Protein AF-A0A1Q6DKT6-F1 (afdb_monomer_lite)

Secondary structure (DSSP, 8-state):
-GGGGGGGGHHHHHHHHHHHHTT-TTHHHHHHHHHHHHHHHHHHHHHGGGGSTTHHHHHHHHHHHHHHHHTHHHHHHHHHTTSS---SS--HHHHHHHHHHHHHHHHHHHHHHHHHHHHHHHHHHHHHHHHHHH-

Foldseek 3Di:
DLLCLLVLVVQLVVLLVVCVVVVPLLSQLSSQLSCQLRQQSSLVNLLVLCPPPDVSVVSNVSSVVSNVPLQVPLVCVCCVVVVDPPDPDQDPVNSVSSSRSSSVVRSVVRSVVSNVVSVVVVVVVVVVVVVVVVD

Sequence (135 aa):
MSQYLILLAIIPLACFQLTKIYRMRNRWLINGIATGLVIAPVSFGLLQFTYIPVIGKVLGFIGLIANLTHGSIGYFCLVGSGIIAPTALITATELVMINLVNAVLFSYCYGMIGYAIDRKLEEESTETEHVRVIL

Radius of gyration: 18.83 Å; chains: 1; bounding box: 46×33×58 Å

pLDDT: mean 88.76, std 9.94, range [57.25, 98.31]

Structure (mmCIF, N/CA/C/O backbone):
data_AF-A0A1Q6DKT6-F1
#
_entry.id   AF-A0A1Q6DKT6-F1
#
loop_
_atom_site.group_PDB
_atom_site.id
_atom_site.type_symbol
_atom_site.label_atom_id
_atom_site.label_alt_id
_atom_site.label_comp_id
_atom_site.label_asym_id
_atom_site.label_entity_id
_atom_site.label_seq_id
_atom_site.pdbx_PDB_ins_code
_atom_site.Cartn_x
_atom_site.Cartn_y
_atom_site.Cartn_z
_atom_site.occupancy
_atom_site.B_iso_or_equiv
_atom_site.auth_seq_id
_atom_site.auth_comp_id
_atom_site.auth_asym_id
_atom_site.auth_atom_id
_atom_site.pdbx_PDB_model_num
ATOM 1 N N . MET A 1 1 ? 9.130 11.829 -13.830 1.00 59.72 1 MET A N 1
ATOM 2 C CA . MET A 1 1 ? 7.645 11.796 -13.825 1.00 59.72 1 MET A CA 1
ATOM 3 C C . MET A 1 1 ? 7.057 10.922 -12.712 1.00 59.72 1 MET A C 1
ATOM 5 O O . MET A 1 1 ? 5.993 11.256 -12.219 1.00 59.72 1 MET A O 1
ATOM 9 N N . SER A 1 2 ? 7.726 9.859 -12.249 1.00 66.94 2 SER A N 1
ATOM 10 C CA . SER A 1 2 ? 7.237 8.975 -11.168 1.00 66.94 2 SER A CA 1
ATOM 11 C C . SER A 1 2 ? 7.177 9.610 -9.769 1.00 66.94 2 SER A C 1
ATOM 13 O O . SER A 1 2 ? 6.467 9.102 -8.908 1.00 66.94 2 SER A O 1
ATOM 15 N N . GLN A 1 3 ? 7.857 10.740 -9.540 1.00 70.00 3 GLN A N 1
ATOM 16 C CA . GLN A 1 3 ? 7.834 11.469 -8.260 1.00 70.00 3 GLN A CA 1
ATOM 17 C C . GLN A 1 3 ? 6.419 11.869 -7.818 1.00 70.00 3 GLN A C 1
ATOM 19 O O . GLN A 1 3 ? 6.141 11.883 -6.625 1.00 70.00 3 GLN A O 1
ATOM 24 N N . TYR A 1 4 ? 5.505 12.138 -8.758 1.00 82.00 4 TYR A N 1
ATOM 25 C CA . TYR A 1 4 ? 4.128 12.525 -8.440 1.00 82.00 4 TYR A CA 1
ATOM 26 C C . TYR A 1 4 ? 3.288 11.387 -7.853 1.00 82.00 4 TYR A C 1
ATOM 28 O O . TYR A 1 4 ? 2.245 11.653 -7.265 1.00 82.00 4 TYR A O 1
ATOM 36 N N . LEU A 1 5 ? 3.734 10.131 -7.949 1.00 85.50 5 LEU A N 1
ATOM 37 C CA . LEU A 1 5 ? 3.001 8.996 -7.382 1.00 85.50 5 LEU A CA 1
ATOM 38 C C . LEU A 1 5 ? 2.933 9.048 -5.852 1.00 85.50 5 LEU A C 1
ATOM 40 O O . LEU A 1 5 ? 1.992 8.515 -5.273 1.00 85.50 5 LEU A O 1
ATOM 44 N N . ILE A 1 6 ? 3.858 9.761 -5.195 1.00 85.62 6 ILE A N 1
ATOM 45 C CA . ILE A 1 6 ? 3.770 10.031 -3.753 1.00 85.62 6 ILE A CA 1
ATOM 46 C C . ILE A 1 6 ? 2.484 10.783 -3.389 1.00 85.62 6 ILE A C 1
ATOM 48 O O . ILE A 1 6 ? 1.950 10.595 -2.300 1.00 85.62 6 ILE A O 1
ATOM 52 N N . LEU A 1 7 ? 1.945 11.595 -4.306 1.00 90.75 7 LEU A N 1
ATOM 53 C CA . LEU A 1 7 ? 0.729 12.370 -4.070 1.00 90.75 7 LEU A CA 1
ATOM 54 C C . LEU A 1 7 ? -0.495 11.472 -3.899 1.00 90.75 7 LEU A C 1
ATOM 56 O O . LEU A 1 7 ? -1.456 11.894 -3.266 1.00 90.75 7 LEU A O 1
ATOM 60 N N . LEU A 1 8 ? -0.452 10.218 -4.366 1.00 93.56 8 LEU A N 1
ATOM 61 C CA . LEU A 1 8 ? -1.512 9.242 -4.107 1.00 93.56 8 LEU A CA 1
ATOM 62 C C . LEU A 1 8 ? -1.662 8.925 -2.611 1.00 93.56 8 LEU A C 1
ATOM 64 O O . LEU A 1 8 ? -2.731 8.483 -2.199 1.00 93.56 8 LEU A O 1
ATOM 68 N N . ALA A 1 9 ? -0.661 9.231 -1.775 1.00 92.50 9 ALA A N 1
ATOM 69 C CA . ALA A 1 9 ? -0.776 9.145 -0.319 1.00 92.50 9 ALA A CA 1
ATOM 70 C C . ALA A 1 9 ? -1.863 10.076 0.255 1.00 92.50 9 ALA A C 1
ATOM 72 O O . ALA A 1 9 ? -2.325 9.859 1.374 1.00 92.50 9 ALA A O 1
ATOM 73 N N . ILE A 1 10 ? -2.325 11.079 -0.507 1.00 95.94 10 ILE A N 1
ATOM 74 C CA . ILE A 1 10 ? -3.464 11.912 -0.107 1.00 95.94 10 ILE A CA 1
ATOM 75 C C . ILE A 1 10 ? -4.766 11.110 -0.005 1.00 95.94 10 ILE A C 1
ATOM 77 O O . ILE A 1 10 ? -5.628 11.467 0.789 1.00 95.94 10 ILE A O 1
ATOM 81 N N . ILE A 1 11 ? -4.910 10.020 -0.769 1.00 96.50 11 ILE A N 1
ATOM 82 C CA . ILE A 1 11 ? -6.133 9.211 -0.827 1.00 96.50 11 ILE A CA 1
ATOM 83 C C . ILE A 1 11 ? -6.455 8.583 0.538 1.00 96.50 11 ILE A C 1
ATOM 85 O O . ILE A 1 11 ? -7.521 8.893 1.074 1.00 96.50 11 ILE A O 1
ATOM 89 N N . PRO A 1 12 ? -5.576 7.772 1.164 1.00 96.69 12 PRO A N 1
ATOM 90 C CA . PRO A 1 12 ? -5.864 7.215 2.486 1.00 96.69 12 PRO A CA 1
ATOM 91 C C . PRO A 1 12 ? -6.040 8.305 3.551 1.00 96.69 12 PRO A C 1
ATOM 93 O O . PRO A 1 12 ? -6.954 8.219 4.368 1.00 96.69 12 PRO A O 1
ATOM 96 N N . LEU A 1 13 ? -5.256 9.390 3.501 1.00 95.62 13 LEU A N 1
ATOM 97 C CA . LEU A 1 13 ? -5.425 10.519 4.424 1.00 95.62 13 LEU A CA 1
ATOM 98 C C . LEU A 1 13 ? -6.817 11.158 4.299 1.00 95.62 13 LEU A C 1
ATOM 100 O O . LEU A 1 13 ? -7.480 11.393 5.310 1.00 95.62 13 LEU A O 1
ATOM 104 N N . ALA A 1 14 ? -7.288 11.395 3.074 1.00 96.88 14 ALA A N 1
ATOM 105 C CA . ALA A 1 14 ? -8.617 11.932 2.810 1.00 96.88 14 ALA A CA 1
ATOM 106 C C . ALA A 1 14 ? -9.713 10.958 3.262 1.00 96.88 14 ALA A C 1
ATOM 108 O O . ALA A 1 14 ? -10.643 11.371 3.954 1.00 96.88 14 ALA A O 1
ATOM 109 N N . CYS A 1 15 ? -9.585 9.664 2.955 1.00 96.94 15 CYS A N 1
ATOM 110 C CA . CYS A 1 15 ? -10.515 8.634 3.420 1.00 96.94 15 CYS A CA 1
ATOM 111 C C . CYS A 1 15 ? -10.603 8.600 4.951 1.00 96.94 15 CYS A C 1
ATOM 113 O O . CYS A 1 15 ? -11.704 8.553 5.502 1.00 96.94 15 CYS A O 1
ATOM 115 N N . PHE A 1 16 ? -9.475 8.688 5.655 1.00 96.00 16 PHE A N 1
ATOM 116 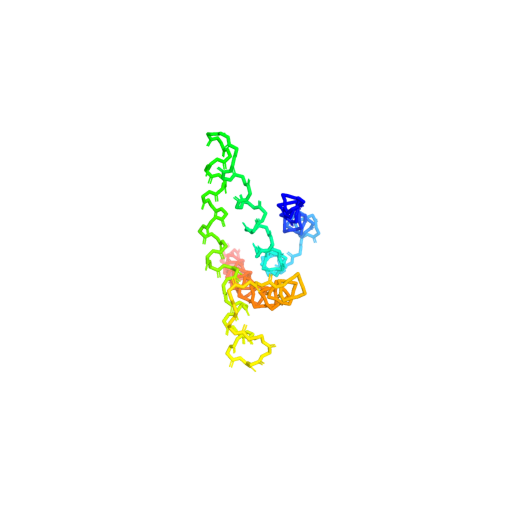C CA . PHE A 1 16 ? -9.456 8.725 7.115 1.00 96.00 16 PHE A CA 1
ATOM 117 C C . PHE A 1 16 ? -10.154 9.972 7.679 1.00 96.00 16 PHE A C 1
ATOM 119 O O . PHE A 1 16 ? -10.942 9.874 8.622 1.00 96.00 16 PHE A O 1
ATOM 126 N N . GLN A 1 17 ? -9.921 11.148 7.089 1.00 96.81 17 GLN A N 1
ATOM 127 C CA . GLN A 1 17 ? -10.588 12.378 7.529 1.00 96.81 17 GLN A CA 1
ATOM 128 C C . GLN A 1 17 ? -12.094 12.347 7.252 1.00 96.81 17 GLN A C 1
ATOM 130 O O . GLN A 1 17 ? -12.888 12.663 8.137 1.00 96.81 17 GLN A O 1
ATOM 135 N N . LEU A 1 18 ? -12.509 11.911 6.061 1.00 96.88 18 LEU A N 1
ATOM 136 C CA . LEU A 1 18 ? -13.922 11.830 5.690 1.00 96.88 18 LEU A CA 1
ATOM 137 C C . LEU A 1 18 ? -14.669 10.821 6.567 1.00 96.88 18 LEU A C 1
ATOM 139 O O . LEU A 1 18 ? -15.705 11.153 7.137 1.00 96.88 18 LEU A O 1
ATOM 143 N N . THR A 1 19 ? -14.123 9.620 6.760 1.00 96.75 19 THR A N 1
ATOM 144 C CA . THR A 1 19 ? -14.737 8.599 7.631 1.00 96.75 19 THR A CA 1
ATOM 145 C C . THR A 1 19 ? -14.879 9.074 9.079 1.00 96.7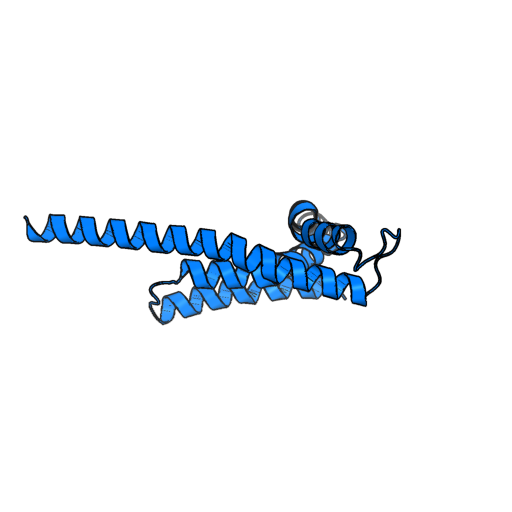5 19 THR A C 1
ATOM 147 O O . THR A 1 19 ? -15.854 8.716 9.743 1.00 96.75 19 THR A O 1
ATOM 150 N N . LYS A 1 20 ? -13.960 9.919 9.571 1.00 93.69 20 LYS A N 1
ATOM 151 C CA . LYS A 1 20 ? -14.074 10.578 10.880 1.00 93.69 20 LYS A CA 1
ATOM 152 C C . LYS A 1 20 ? -15.199 11.617 10.907 1.00 93.69 20 LYS A C 1
ATOM 154 O O . LYS A 1 20 ? -15.999 11.596 11.840 1.00 93.69 20 LYS A O 1
ATOM 159 N N . ILE A 1 21 ? -15.274 12.498 9.905 1.00 96.69 21 ILE A N 1
ATOM 160 C CA . ILE A 1 21 ? -16.312 13.542 9.799 1.00 96.69 21 ILE A CA 1
ATOM 161 C C . ILE A 1 21 ? -17.708 12.912 9.757 1.00 96.69 21 ILE A C 1
ATOM 163 O O . ILE A 1 21 ? -18.592 13.321 10.505 1.00 96.69 21 ILE A O 1
ATOM 167 N N . TYR A 1 22 ? -17.882 11.864 8.952 1.00 96.69 22 TYR A N 1
ATOM 168 C CA . TYR A 1 22 ? -19.155 11.156 8.805 1.00 96.69 22 TYR A CA 1
ATOM 169 C C . TYR A 1 22 ? -19.418 10.109 9.894 1.00 96.69 22 TYR A C 1
ATOM 171 O O . TYR A 1 22 ? -20.422 9.406 9.824 1.00 96.69 22 TYR A O 1
ATOM 179 N N . ARG A 1 23 ? -18.535 9.987 10.898 1.00 91.88 23 ARG A N 1
ATOM 180 C CA . ARG A 1 23 ? -18.647 9.019 12.007 1.00 91.88 23 ARG A CA 1
ATOM 181 C C . ARG A 1 23 ? -18.929 7.588 11.530 1.00 91.88 23 ARG A C 1
ATOM 183 O O . ARG A 1 23 ? -19.719 6.866 12.130 1.00 91.88 23 ARG A O 1
ATOM 190 N N . MET A 1 24 ? -18.281 7.172 10.445 1.00 93.62 24 MET A N 1
ATOM 191 C CA . MET A 1 24 ? -18.489 5.839 9.884 1.00 93.62 24 MET A CA 1
ATOM 192 C C . MET A 1 24 ? -17.982 4.765 10.851 1.00 93.62 24 MET A C 1
ATOM 194 O O . MET A 1 24 ? -16.890 4.907 11.412 1.00 93.62 24 MET A O 1
ATOM 198 N N . ARG A 1 25 ? -18.760 3.683 11.000 1.00 91.25 25 ARG A N 1
ATOM 199 C CA . ARG A 1 25 ? -18.394 2.526 11.830 1.00 91.25 25 ARG A CA 1
ATOM 200 C C . ARG A 1 25 ? -17.159 1.805 11.289 1.00 91.25 25 ARG A C 1
ATOM 202 O O . ARG A 1 25 ? -16.216 1.583 12.029 1.00 91.25 25 ARG A O 1
ATOM 209 N N . ASN A 1 26 ? -17.132 1.531 9.985 1.00 94.88 26 ASN A N 1
ATOM 210 C CA . ASN A 1 26 ? -16.084 0.731 9.333 1.00 94.88 26 ASN A CA 1
ATOM 211 C C . ASN A 1 26 ? -14.894 1.596 8.870 1.00 94.88 26 ASN A C 1
ATOM 213 O O . ASN A 1 26 ? -14.456 1.533 7.715 1.00 94.88 26 ASN A O 1
ATOM 217 N N . ARG A 1 27 ? -14.455 2.522 9.722 1.00 95.75 27 ARG A N 1
ATOM 218 C CA . ARG A 1 27 ? -13.475 3.552 9.357 1.00 95.75 27 ARG A CA 1
ATOM 219 C C . ARG A 1 27 ? -12.113 2.946 9.048 1.00 95.75 27 ARG A C 1
ATOM 221 O O . ARG A 1 27 ? -11.478 3.366 8.077 1.00 95.75 27 ARG A O 1
ATOM 228 N N . TRP A 1 28 ? -11.664 1.985 9.847 1.00 96.94 28 TRP A N 1
ATOM 229 C CA . TRP A 1 28 ? -10.353 1.377 9.665 1.00 96.94 28 TRP A CA 1
ATOM 230 C C . TRP A 1 28 ? -10.327 0.455 8.450 1.00 96.94 28 TRP A C 1
ATOM 232 O O . TRP A 1 28 ? -9.342 0.484 7.716 1.00 96.94 28 TRP A O 1
ATOM 242 N N . LEU A 1 29 ? -11.412 -0.269 8.158 1.00 97.94 29 LEU A N 1
ATOM 243 C CA . LEU A 1 29 ? -11.579 -1.036 6.920 1.00 97.94 29 LEU A CA 1
ATOM 244 C C . LEU A 1 29 ? -11.430 -0.145 5.682 1.00 97.94 29 LEU A C 1
ATOM 246 O O . LEU A 1 29 ? -10.617 -0.440 4.806 1.00 97.94 29 LEU A O 1
ATOM 250 N N . ILE A 1 30 ? -12.182 0.960 5.613 1.00 97.62 30 ILE A N 1
ATOM 251 C CA . ILE A 1 30 ? -12.144 1.875 4.459 1.00 97.62 30 ILE A CA 1
ATOM 252 C C . ILE A 1 30 ? -10.743 2.466 4.292 1.00 97.62 30 ILE A C 1
ATOM 254 O O . ILE A 1 30 ? -10.215 2.506 3.181 1.00 97.62 30 ILE A O 1
ATOM 258 N N . ASN A 1 31 ? -10.114 2.885 5.392 1.00 97.44 31 ASN A N 1
ATOM 259 C CA . ASN A 1 31 ? -8.758 3.419 5.349 1.00 97.44 31 ASN A CA 1
ATOM 260 C C . ASN A 1 31 ? -7.721 2.356 4.939 1.00 97.44 31 ASN A C 1
ATOM 262 O O . ASN A 1 31 ? -6.787 2.654 4.195 1.00 97.44 31 ASN A O 1
ATOM 266 N N . GLY A 1 32 ? -7.895 1.110 5.383 1.00 97.62 32 GLY A N 1
ATOM 267 C CA . GLY A 1 32 ? -7.068 -0.029 4.993 1.00 97.62 32 GLY A CA 1
ATOM 268 C C . GLY A 1 32 ? -7.157 -0.322 3.496 1.00 97.62 32 GLY A C 1
ATOM 269 O O . GLY A 1 32 ? -6.129 -0.385 2.822 1.00 97.62 32 GLY A O 1
ATOM 270 N N . ILE A 1 33 ? -8.375 -0.394 2.948 1.00 98.31 33 ILE A N 1
ATOM 271 C CA . ILE A 1 33 ? -8.608 -0.564 1.505 1.00 98.31 33 ILE A CA 1
ATOM 272 C C . ILE A 1 33 ? -7.947 0.572 0.718 1.00 98.31 33 ILE A C 1
ATOM 274 O O . ILE A 1 33 ? -7.211 0.303 -0.234 1.00 98.31 33 ILE A O 1
ATOM 278 N N . ALA A 1 34 ? -8.178 1.823 1.131 1.00 97.94 34 ALA A N 1
ATOM 279 C CA . ALA A 1 34 ? -7.625 3.010 0.483 1.00 97.94 34 ALA A CA 1
ATOM 280 C C . ALA A 1 34 ? -6.090 3.031 0.517 1.00 97.94 34 ALA A C 1
ATOM 282 O O . ALA A 1 34 ? -5.456 3.366 -0.480 1.00 97.94 34 ALA A O 1
ATOM 283 N N . THR A 1 35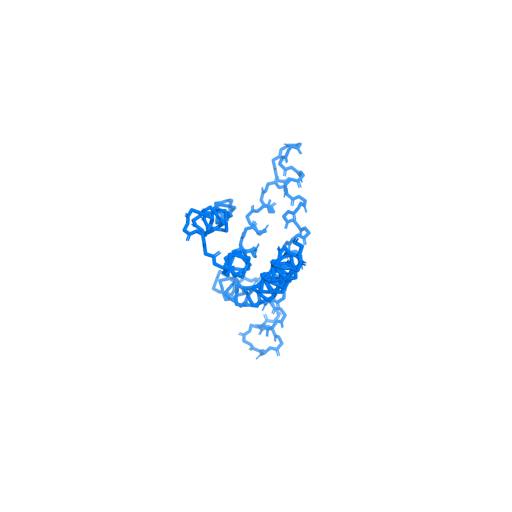 ? -5.491 2.632 1.642 1.00 97.56 35 THR A N 1
ATOM 284 C CA . THR A 1 35 ? -4.034 2.513 1.785 1.00 97.56 35 THR A CA 1
ATOM 285 C C . THR A 1 35 ? -3.491 1.451 0.837 1.00 97.56 35 THR A C 1
ATOM 287 O O . THR A 1 35 ? -2.573 1.725 0.067 1.00 97.56 35 THR A O 1
ATOM 290 N N . GLY A 1 36 ? -4.081 0.256 0.845 1.00 96.75 36 GLY A N 1
ATOM 291 C CA . GLY A 1 36 ? -3.638 -0.847 -0.001 1.00 96.75 36 GLY A CA 1
ATOM 292 C C . GLY A 1 36 ? -3.742 -0.560 -1.498 1.00 96.75 36 GLY A C 1
ATOM 293 O O . GLY A 1 36 ? -2.871 -0.984 -2.252 1.00 96.75 36 GLY A O 1
ATOM 294 N N . LEU A 1 37 ? -4.721 0.249 -1.909 1.00 97.19 37 LEU A N 1
ATOM 295 C CA . LEU A 1 37 ? -4.925 0.623 -3.309 1.00 97.19 37 LEU A CA 1
ATOM 296 C C . LEU A 1 37 ? -3.729 1.402 -3.882 1.00 97.19 37 LEU A C 1
ATOM 298 O O . LEU A 1 37 ? -3.428 1.303 -5.069 1.00 97.19 37 LEU A O 1
ATOM 302 N N . VAL A 1 38 ? -3.050 2.190 -3.043 1.00 96.25 38 VAL A N 1
ATOM 303 C CA . VAL A 1 38 ? -2.023 3.146 -3.483 1.00 96.25 38 VAL A CA 1
ATOM 304 C C . VAL A 1 38 ? -0.629 2.851 -2.941 1.00 96.25 38 VAL A C 1
ATOM 306 O O . VAL A 1 38 ? 0.331 3.488 -3.369 1.00 96.25 38 VAL A O 1
ATOM 309 N N . ILE A 1 39 ? -0.475 1.901 -2.016 1.00 95.19 39 ILE A N 1
ATOM 310 C CA . ILE A 1 39 ? 0.794 1.691 -1.306 1.00 95.19 39 ILE A CA 1
ATOM 311 C C . ILE A 1 39 ? 1.954 1.353 -2.251 1.00 95.19 39 ILE A C 1
ATOM 313 O O . ILE A 1 39 ? 3.050 1.882 -2.080 1.00 95.19 39 ILE A O 1
ATOM 317 N N . ALA A 1 40 ? 1.715 0.543 -3.286 1.00 93.62 40 ALA A N 1
ATOM 318 C CA . ALA A 1 40 ? 2.734 0.172 -4.265 1.00 93.62 40 ALA A CA 1
ATOM 319 C C . ALA A 1 40 ? 3.213 1.373 -5.109 1.00 93.62 40 ALA A C 1
ATOM 321 O O . ALA A 1 40 ? 4.410 1.678 -5.062 1.00 93.62 40 ALA A O 1
ATOM 322 N N . PRO A 1 41 ? 2.336 2.135 -5.800 1.00 92.75 41 PRO A N 1
ATOM 323 C CA . PRO A 1 41 ? 2.786 3.306 -6.548 1.00 92.75 41 PRO A CA 1
ATOM 324 C C . PRO A 1 41 ? 3.347 4.417 -5.647 1.00 92.75 41 PRO A C 1
ATOM 326 O O . PRO A 1 41 ? 4.307 5.078 -6.042 1.00 92.75 41 PRO A O 1
ATOM 329 N N . VAL A 1 42 ? 2.833 4.602 -4.423 1.00 93.50 42 VAL A N 1
ATOM 330 C CA . VAL A 1 42 ? 3.409 5.551 -3.448 1.00 93.50 42 VAL A CA 1
ATOM 331 C C . VAL A 1 42 ? 4.836 5.152 -3.069 1.00 93.50 42 VAL A C 1
ATOM 333 O O . VAL A 1 42 ? 5.727 6.002 -3.070 1.00 93.50 42 VAL A O 1
ATOM 336 N N . SER A 1 43 ? 5.081 3.867 -2.803 1.00 91.56 43 SER A N 1
ATOM 337 C CA . SER A 1 43 ? 6.417 3.340 -2.489 1.00 91.56 43 SER A CA 1
ATOM 338 C C . SER A 1 43 ? 7.394 3.547 -3.647 1.00 91.56 43 SER A C 1
ATOM 340 O O . SER A 1 43 ? 8.521 4.009 -3.449 1.00 91.56 43 SER A O 1
ATOM 342 N N . PHE A 1 44 ? 6.935 3.299 -4.876 1.00 89.50 44 PHE A N 1
ATOM 343 C CA . PHE A 1 44 ? 7.711 3.568 -6.084 1.00 89.50 44 PHE A CA 1
ATOM 344 C C . PHE A 1 44 ? 7.985 5.068 -6.297 1.00 89.50 44 PHE A C 1
ATOM 346 O O . PHE A 1 44 ? 9.066 5.451 -6.747 1.00 89.50 44 PHE A O 1
ATOM 353 N N . GLY A 1 45 ? 7.039 5.939 -5.941 1.00 88.81 45 GLY A N 1
ATOM 354 C CA . GLY A 1 45 ? 7.235 7.390 -5.942 1.00 88.81 45 GLY A CA 1
ATOM 355 C C . GLY A 1 45 ? 8.280 7.840 -4.919 1.00 88.81 45 GLY A C 1
ATOM 356 O O . GLY A 1 45 ? 9.162 8.633 -5.251 1.00 88.81 45 GLY A O 1
ATOM 357 N N . LEU A 1 46 ? 8.231 7.292 -3.700 1.00 88.31 46 LEU A N 1
ATOM 358 C CA . LEU A 1 46 ? 9.184 7.578 -2.623 1.00 88.31 46 LEU A CA 1
ATOM 359 C C . LEU A 1 46 ? 10.617 7.188 -2.996 1.00 88.31 46 LEU A C 1
ATOM 361 O O . LEU A 1 46 ? 11.533 7.949 -2.702 1.00 88.31 46 LEU A O 1
ATOM 365 N N . LEU A 1 47 ? 10.826 6.075 -3.707 1.00 86.44 47 LEU A N 1
ATOM 366 C CA . LEU A 1 47 ? 12.148 5.653 -4.200 1.00 86.44 47 LEU A CA 1
ATOM 367 C C . LEU A 1 47 ? 12.911 6.767 -4.932 1.00 86.44 47 LEU A C 1
ATOM 369 O O . LEU A 1 47 ? 14.129 6.880 -4.807 1.00 86.44 47 LEU A O 1
ATOM 373 N N . GLN A 1 48 ? 12.202 7.629 -5.662 1.00 82.19 48 GLN A N 1
ATOM 374 C CA . GLN A 1 48 ? 12.802 8.729 -6.422 1.00 82.19 48 GLN A CA 1
ATOM 375 C C . GLN A 1 48 ? 13.387 9.832 -5.528 1.00 82.19 48 GLN A C 1
ATOM 377 O O . GLN A 1 48 ? 14.170 10.657 -5.994 1.00 82.19 48 GLN A O 1
ATOM 382 N N . PHE A 1 49 ? 13.042 9.858 -4.239 1.00 82.75 49 PHE A N 1
ATOM 383 C CA . PHE A 1 49 ? 13.603 10.805 -3.278 1.00 82.75 49 PHE A CA 1
ATOM 384 C C . PHE A 1 49 ? 15.002 10.395 -2.802 1.00 82.75 49 PHE A C 1
ATOM 386 O O . PHE A 1 49 ? 15.713 11.239 -2.261 1.00 82.75 49 PHE A O 1
ATOM 393 N N . THR A 1 50 ? 15.460 9.165 -3.087 1.00 79.25 50 THR A N 1
ATOM 394 C CA . THR A 1 50 ? 16.853 8.741 -2.823 1.00 79.25 50 THR A CA 1
ATOM 395 C C . THR A 1 50 ? 17.889 9.648 -3.499 1.00 79.25 50 THR A C 1
ATOM 397 O O . THR A 1 50 ? 19.011 9.772 -3.004 1.00 79.25 50 THR A O 1
ATOM 400 N N . TYR A 1 51 ? 17.500 10.331 -4.581 1.00 71.44 51 TYR A N 1
ATOM 401 C CA . TYR A 1 51 ? 18.332 11.276 -5.325 1.00 71.44 51 TYR A CA 1
ATOM 402 C C . TYR A 1 51 ? 18.394 12.690 -4.707 1.00 71.44 51 TYR A C 1
ATOM 404 O O . TYR A 1 51 ? 19.194 13.507 -5.157 1.00 71.44 51 TYR A O 1
ATOM 412 N N . ILE A 1 52 ? 17.588 13.000 -3.681 1.00 75.25 52 ILE A N 1
ATOM 413 C CA . ILE A 1 52 ? 17.539 14.321 -3.025 1.00 75.25 52 ILE A CA 1
ATOM 414 C C . ILE A 1 52 ? 18.383 14.306 -1.725 1.00 75.25 52 ILE A C 1
ATOM 416 O O . ILE A 1 52 ? 18.264 13.366 -0.933 1.00 75.25 52 ILE A O 1
ATOM 420 N N . PRO A 1 53 ? 19.225 15.327 -1.444 1.00 71.88 53 PRO A N 1
ATOM 421 C CA . PRO A 1 53 ? 20.110 15.329 -0.274 1.00 71.88 53 PRO A CA 1
ATOM 422 C C . PRO A 1 53 ? 19.390 15.272 1.088 1.00 71.88 53 PRO A C 1
ATOM 424 O O . PRO A 1 53 ? 18.323 15.852 1.278 1.00 71.88 53 PRO A O 1
ATOM 427 N N . VAL A 1 54 ? 20.039 14.598 2.049 1.00 68.19 54 VAL A N 1
ATOM 428 C CA . VAL A 1 54 ? 19.710 14.443 3.487 1.00 68.19 54 VAL A CA 1
ATOM 429 C C . VAL A 1 54 ? 18.276 13.984 3.795 1.00 68.19 54 VAL A C 1
ATOM 431 O O . VAL A 1 54 ? 18.074 12.805 4.075 1.00 68.19 54 VAL A O 1
ATOM 434 N N . ILE A 1 55 ? 17.279 14.870 3.732 1.00 71.25 55 ILE A N 1
ATOM 435 C CA . ILE A 1 55 ? 15.874 14.548 4.047 1.00 71.25 55 ILE A CA 1
ATOM 436 C C . ILE A 1 55 ? 15.277 13.633 2.972 1.00 71.25 55 ILE A C 1
ATOM 438 O O . ILE A 1 55 ? 14.567 12.674 3.279 1.00 71.25 55 ILE A O 1
ATOM 442 N N . GLY A 1 56 ? 15.631 13.882 1.710 1.00 73.44 56 GLY A N 1
ATOM 443 C CA . GLY A 1 56 ? 15.215 13.043 0.592 1.00 73.44 56 GLY A CA 1
ATOM 444 C C . GLY A 1 56 ? 15.703 11.604 0.718 1.00 73.44 56 GLY A C 1
ATOM 445 O O . GLY A 1 56 ? 14.936 10.676 0.481 1.00 73.44 56 GLY A O 1
ATOM 446 N N . LYS A 1 57 ? 16.940 11.399 1.188 1.00 79.19 57 LYS A N 1
ATOM 447 C CA . LYS A 1 57 ? 17.519 10.059 1.360 1.00 79.19 57 LYS A CA 1
ATOM 448 C C . LYS A 1 57 ? 16.747 9.194 2.350 1.00 79.19 57 LYS A C 1
ATOM 450 O O . LYS A 1 57 ? 16.566 8.012 2.078 1.00 79.19 57 LYS A O 1
ATOM 455 N N . VAL A 1 58 ? 16.274 9.759 3.462 1.00 84.38 58 VAL A N 1
ATOM 456 C CA . VAL A 1 58 ? 15.487 9.005 4.453 1.00 84.38 58 VAL A CA 1
ATOM 457 C C . VAL A 1 58 ? 14.154 8.566 3.848 1.00 84.38 58 VAL A C 1
ATOM 459 O O . VAL A 1 58 ? 13.820 7.384 3.891 1.00 84.38 58 VAL A O 1
ATOM 462 N N . LEU A 1 59 ? 13.428 9.490 3.212 1.00 83.06 59 LEU A N 1
ATOM 463 C CA . LEU A 1 59 ? 12.171 9.176 2.520 1.00 83.06 59 LEU A CA 1
ATOM 464 C C . LEU A 1 59 ? 12.382 8.179 1.373 1.00 83.06 59 LEU A C 1
ATOM 466 O O . LEU A 1 59 ? 11.594 7.253 1.198 1.00 83.06 59 LEU A O 1
ATOM 470 N N . GLY A 1 60 ? 13.485 8.325 0.645 1.00 83.69 60 GLY A N 1
ATOM 471 C CA . GLY A 1 60 ? 13.911 7.404 -0.396 1.00 83.69 60 GLY A CA 1
ATOM 472 C C . GLY A 1 60 ? 14.187 5.997 0.122 1.00 83.69 60 GLY A C 1
ATOM 473 O O . GLY A 1 60 ? 13.791 5.024 -0.515 1.00 83.69 60 GLY A O 1
ATOM 474 N N . PHE A 1 61 ? 14.818 5.875 1.290 1.00 86.50 61 PHE A N 1
ATOM 475 C CA . PHE A 1 61 ? 15.096 4.586 1.920 1.00 86.50 61 PHE A CA 1
ATOM 476 C C . PHE A 1 61 ? 13.818 3.900 2.417 1.00 86.50 61 PHE A C 1
ATOM 478 O O . PHE A 1 61 ? 13.652 2.697 2.223 1.00 86.50 61 PHE A O 1
ATOM 485 N N . ILE A 1 62 ? 12.871 4.667 2.967 1.00 86.75 62 ILE A N 1
ATOM 486 C CA . ILE A 1 62 ? 11.527 4.165 3.289 1.00 86.75 62 ILE A CA 1
ATOM 487 C C . ILE A 1 62 ? 10.845 3.656 2.015 1.00 86.75 62 ILE A C 1
ATOM 489 O O . ILE A 1 62 ? 10.327 2.541 2.001 1.00 86.75 62 ILE A O 1
ATOM 493 N N . GLY A 1 63 ? 10.909 4.433 0.930 1.00 86.75 63 GLY A N 1
ATOM 494 C CA . GLY A 1 63 ? 10.409 4.030 -0.382 1.00 86.75 63 GLY A CA 1
ATOM 495 C C . GLY A 1 63 ? 11.040 2.740 -0.894 1.00 86.75 63 GLY A C 1
ATOM 496 O O . GLY A 1 63 ? 10.331 1.893 -1.420 1.00 86.75 63 GLY A O 1
ATOM 497 N N . LEU A 1 64 ? 12.347 2.553 -0.699 1.00 86.75 64 LEU A N 1
ATOM 498 C CA . LEU A 1 64 ? 13.059 1.338 -1.099 1.00 86.75 64 LEU A CA 1
ATOM 499 C C . LEU A 1 64 ? 12.544 0.104 -0.364 1.00 86.75 64 LEU A C 1
ATOM 501 O O . LEU A 1 64 ? 12.159 -0.866 -1.013 1.00 86.75 64 LEU A O 1
ATOM 505 N N . ILE A 1 65 ? 12.509 0.145 0.968 1.00 89.38 65 ILE A N 1
ATOM 506 C CA . ILE A 1 65 ? 12.039 -0.984 1.784 1.00 89.38 65 ILE A CA 1
ATOM 507 C C . ILE A 1 65 ? 10.581 -1.306 1.455 1.00 89.38 65 ILE A C 1
ATOM 509 O O . ILE A 1 65 ? 10.224 -2.469 1.249 1.00 89.38 65 ILE A O 1
ATOM 513 N N . ALA A 1 66 ? 9.746 -0.271 1.363 1.00 88.19 66 ALA A N 1
ATOM 514 C CA . ALA A 1 66 ? 8.346 -0.435 1.021 1.00 88.19 66 ALA A CA 1
ATOM 515 C C . ALA A 1 66 ? 8.201 -1.029 -0.386 1.00 88.19 66 ALA A C 1
ATOM 517 O O . ALA A 1 66 ? 7.537 -2.040 -0.555 1.00 88.19 66 ALA A O 1
ATOM 518 N N . ASN A 1 67 ? 8.917 -0.523 -1.390 1.00 88.00 67 ASN A N 1
ATOM 519 C CA . ASN A 1 67 ? 8.809 -1.022 -2.760 1.00 88.00 67 ASN A CA 1
ATOM 520 C C . ASN A 1 67 ? 9.333 -2.459 -2.927 1.00 88.00 67 ASN A C 1
ATOM 522 O O . ASN A 1 67 ? 8.793 -3.204 -3.741 1.00 88.00 67 ASN A O 1
ATOM 526 N N . LEU A 1 68 ? 10.332 -2.885 -2.146 1.00 87.62 68 LEU A N 1
ATOM 527 C CA . LEU A 1 68 ? 10.767 -4.288 -2.121 1.00 87.62 68 LEU A CA 1
ATOM 528 C C . LEU A 1 68 ? 9.652 -5.232 -1.660 1.00 87.62 68 LEU A C 1
ATOM 530 O O . LEU A 1 68 ? 9.601 -6.376 -2.103 1.00 87.62 68 LEU A O 1
ATOM 534 N N . THR A 1 69 ? 8.747 -4.745 -0.814 1.00 88.81 69 THR A N 1
ATOM 535 C CA . THR A 1 69 ? 7.614 -5.517 -0.296 1.00 88.81 69 THR A CA 1
ATOM 536 C C . THR A 1 69 ? 6.385 -5.347 -1.185 1.00 88.81 69 THR A C 1
ATOM 538 O O . THR A 1 69 ? 5.804 -6.315 -1.657 1.00 88.81 69 THR A O 1
ATOM 541 N N . HIS A 1 70 ? 5.989 -4.104 -1.448 1.00 90.69 70 HIS A N 1
ATOM 542 C CA . HIS A 1 70 ? 4.745 -3.762 -2.128 1.00 90.69 70 HIS A CA 1
ATOM 543 C C . HIS A 1 70 ? 4.835 -3.794 -3.646 1.00 90.69 70 HIS A C 1
ATOM 545 O O . HIS A 1 70 ? 3.812 -3.948 -4.296 1.00 90.69 70 HIS A O 1
ATOM 551 N N . GLY A 1 71 ? 6.024 -3.638 -4.225 1.00 84.56 71 GLY A N 1
ATOM 552 C CA . GLY A 1 71 ? 6.219 -3.682 -5.674 1.00 84.56 71 GLY A CA 1
ATOM 553 C C . GLY A 1 71 ? 6.410 -5.102 -6.209 1.00 84.56 71 GLY A C 1
ATOM 554 O O . GLY A 1 71 ? 5.949 -5.411 -7.306 1.00 84.56 71 GLY A O 1
ATOM 555 N N . SER A 1 72 ? 7.057 -5.975 -5.433 1.00 88.19 72 SER A N 1
ATOM 556 C CA . SER A 1 72 ? 7.532 -7.284 -5.901 1.00 88.19 72 SER A CA 1
ATOM 557 C C . SER A 1 72 ? 6.452 -8.368 -5.957 1.00 88.19 72 SER A C 1
ATOM 559 O O . SER A 1 72 ? 6.502 -9.222 -6.839 1.00 88.19 72 SER A O 1
ATOM 561 N N . ILE A 1 73 ? 5.454 -8.336 -5.068 1.00 92.88 73 ILE A N 1
ATOM 562 C CA . ILE A 1 73 ? 4.452 -9.411 -4.967 1.00 92.88 73 ILE A CA 1
ATOM 563 C C . ILE A 1 73 ? 3.655 -9.556 -6.267 1.00 92.88 73 ILE A C 1
ATOM 565 O O . ILE A 1 73 ? 3.580 -10.649 -6.823 1.00 92.88 73 ILE A O 1
ATOM 569 N N . GLY A 1 74 ? 3.122 -8.458 -6.802 1.00 92.62 74 GLY A N 1
ATOM 570 C CA . GLY A 1 74 ? 2.371 -8.456 -8.057 1.00 92.62 74 GLY A CA 1
ATOM 571 C C . GLY A 1 74 ? 3.207 -8.932 -9.244 1.00 92.62 74 GLY A C 1
ATOM 572 O O . GLY A 1 74 ? 2.690 -9.646 -10.100 1.00 92.62 74 GLY A O 1
ATOM 573 N N . TYR A 1 75 ? 4.508 -8.621 -9.259 1.00 92.50 75 TYR A N 1
ATOM 574 C CA . TYR A 1 75 ? 5.438 -9.166 -10.248 1.00 92.50 75 TYR A CA 1
ATOM 575 C C . TYR A 1 75 ? 5.531 -10.692 -10.140 1.00 92.50 75 TYR A C 1
ATOM 577 O O . TYR A 1 75 ? 5.324 -11.381 -11.135 1.00 92.50 75 TYR A O 1
ATOM 585 N N . PHE A 1 76 ? 5.751 -11.239 -8.941 1.00 93.25 76 PHE A N 1
ATOM 586 C CA . PHE A 1 76 ? 5.814 -12.691 -8.751 1.00 93.25 76 PHE A CA 1
ATOM 587 C C . PHE A 1 76 ? 4.498 -13.395 -9.095 1.00 93.25 76 PHE A C 1
ATOM 589 O O . PHE A 1 76 ? 4.530 -14.468 -9.694 1.00 93.25 76 PHE A O 1
ATOM 596 N N . CYS A 1 77 ? 3.345 -12.794 -8.791 1.00 93.75 77 CYS A N 1
ATOM 597 C CA . CYS A 1 77 ? 2.044 -13.336 -9.187 1.00 93.75 77 CYS A CA 1
ATOM 598 C C . CYS A 1 77 ? 1.875 -13.384 -10.714 1.00 93.75 77 CYS A C 1
ATOM 600 O O . CYS A 1 77 ? 1.417 -14.391 -11.257 1.00 93.75 77 CYS A O 1
ATOM 602 N N . LEU A 1 78 ? 2.247 -12.313 -11.420 1.00 94.56 78 LEU A N 1
ATOM 603 C CA . LEU A 1 78 ? 2.098 -12.226 -12.877 1.00 94.56 78 LEU A CA 1
ATOM 604 C C . LEU A 1 78 ? 3.112 -13.097 -13.629 1.00 94.56 78 LEU A C 1
ATOM 606 O O . LEU A 1 78 ? 2.760 -13.708 -14.635 1.00 94.56 78 LEU A O 1
ATOM 610 N N . VAL A 1 79 ? 4.339 -13.215 -13.119 1.00 94.06 79 VAL A N 1
ATOM 611 C CA . VAL A 1 79 ? 5.343 -14.144 -13.660 1.00 94.06 79 VAL A CA 1
ATOM 612 C C . VAL A 1 79 ? 4.953 -15.593 -13.377 1.00 94.06 79 VAL A C 1
ATOM 614 O O . VAL A 1 79 ? 4.976 -16.425 -14.279 1.00 94.06 79 VAL A O 1
ATOM 617 N N . GLY A 1 80 ? 4.533 -15.906 -12.148 1.00 93.12 80 GLY A N 1
ATOM 618 C CA . GLY A 1 80 ? 4.120 -17.257 -11.761 1.00 93.12 80 GLY A CA 1
ATOM 619 C C . GLY A 1 80 ? 2.869 -17.757 -12.490 1.00 93.12 80 GLY A C 1
ATOM 620 O O . GLY A 1 80 ? 2.712 -18.960 -12.673 1.00 93.12 80 GLY A O 1
ATOM 621 N N . SER A 1 81 ? 2.001 -16.849 -12.946 1.00 94.62 81 SER A N 1
ATOM 622 C CA . SER A 1 81 ? 0.833 -17.170 -13.783 1.00 94.62 81 SER A CA 1
ATOM 623 C C . SER A 1 81 ? 1.136 -17.212 -15.285 1.00 94.62 81 SER A C 1
ATOM 625 O O . SER A 1 81 ? 0.243 -17.519 -16.073 1.00 94.62 81 SER A O 1
ATOM 627 N N . GLY A 1 82 ? 2.372 -16.914 -15.699 1.00 92.56 82 GLY A N 1
ATOM 628 C CA . GLY A 1 82 ? 2.777 -16.893 -17.106 1.00 92.56 82 GLY A CA 1
ATOM 629 C C . GLY A 1 82 ? 2.226 -15.711 -17.911 1.00 92.56 82 GLY A C 1
ATOM 630 O O . GLY A 1 82 ? 2.329 -15.720 -19.134 1.00 92.56 82 GLY A O 1
ATOM 631 N N . ILE A 1 83 ? 1.646 -14.699 -17.252 1.00 92.81 83 ILE A N 1
ATOM 632 C CA . ILE A 1 83 ? 1.124 -13.489 -17.908 1.00 92.81 83 ILE A CA 1
ATOM 633 C C . ILE A 1 83 ? 2.275 -12.577 -18.346 1.00 92.81 83 ILE A C 1
ATOM 635 O O . ILE A 1 83 ? 2.217 -11.980 -19.418 1.00 92.81 83 ILE A O 1
ATOM 639 N N . ILE A 1 84 ? 3.317 -12.474 -17.517 1.00 92.38 84 ILE A N 1
ATOM 640 C CA . ILE A 1 84 ? 4.526 -11.695 -17.800 1.00 92.38 84 ILE A CA 1
ATOM 641 C C . ILE A 1 84 ? 5.713 -12.649 -17.910 1.00 92.38 84 ILE A C 1
ATOM 643 O O . ILE A 1 84 ? 5.896 -13.530 -17.069 1.00 92.38 84 ILE A O 1
ATOM 647 N N . ALA A 1 85 ? 6.542 -12.462 -18.935 1.00 88.62 85 ALA A N 1
ATOM 648 C CA . ALA A 1 85 ? 7.784 -13.208 -19.064 1.00 88.62 85 ALA A CA 1
ATOM 649 C C . ALA A 1 85 ? 8.835 -12.670 -18.072 1.00 88.62 85 ALA A C 1
ATOM 651 O O . ALA A 1 85 ? 8.933 -11.456 -17.890 1.00 88.62 85 ALA A O 1
ATOM 652 N N . PRO A 1 86 ? 9.662 -13.531 -17.452 1.00 86.00 86 PRO A N 1
ATOM 653 C CA . PRO A 1 86 ? 10.774 -13.083 -16.622 1.00 86.00 86 PRO A CA 1
ATOM 654 C C . PRO A 1 86 ? 11.846 -12.435 -17.508 1.00 86.00 86 PRO A C 1
ATOM 656 O O . PRO A 1 86 ? 12.734 -13.100 -18.040 1.00 86.00 86 PRO A O 1
ATOM 659 N N . THR A 1 87 ? 11.737 -11.124 -17.704 1.00 81.31 87 THR A N 1
ATOM 660 C CA . THR A 1 87 ? 12.642 -10.313 -18.522 1.00 81.31 87 THR A CA 1
ATOM 661 C C . THR A 1 87 ? 13.419 -9.330 -17.649 1.00 81.31 87 THR A C 1
ATOM 663 O O . THR A 1 87 ? 13.007 -8.967 -16.549 1.00 81.31 87 THR A O 1
ATOM 666 N N . ALA A 1 88 ? 14.577 -8.879 -18.140 1.00 72.19 88 ALA A N 1
ATOM 667 C CA . ALA A 1 88 ? 15.409 -7.909 -17.424 1.00 72.19 88 ALA A CA 1
ATOM 668 C C . ALA A 1 88 ? 14.809 -6.488 -17.396 1.00 72.19 88 ALA A C 1
ATOM 670 O O . ALA A 1 88 ? 15.230 -5.661 -16.588 1.00 72.19 88 ALA A O 1
ATOM 671 N N . LEU A 1 89 ? 13.852 -6.184 -18.280 1.00 85.25 89 LEU A N 1
ATOM 672 C CA . LEU A 1 89 ? 13.257 -4.858 -18.434 1.00 85.25 89 LEU A CA 1
ATOM 673 C C . LEU A 1 89 ? 11.735 -4.969 -18.458 1.00 85.25 89 LEU A C 1
ATOM 675 O O . LEU A 1 89 ? 11.162 -5.480 -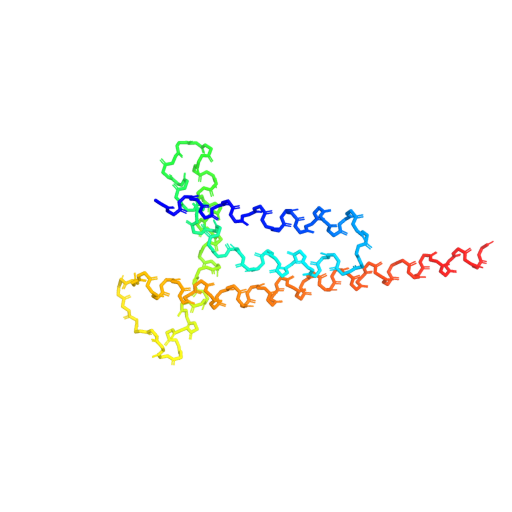19.415 1.00 85.25 89 LEU A O 1
ATOM 679 N N . ILE A 1 90 ? 11.105 -4.436 -17.412 1.00 88.62 90 ILE A N 1
ATOM 680 C CA . ILE A 1 90 ? 9.650 -4.331 -17.305 1.00 88.62 90 ILE A CA 1
ATOM 681 C C . ILE A 1 90 ? 9.183 -3.151 -18.161 1.00 88.62 90 ILE A C 1
ATOM 683 O O . ILE A 1 90 ? 9.620 -2.012 -17.973 1.00 88.62 90 ILE A O 1
ATOM 687 N N . THR A 1 91 ? 8.284 -3.415 -19.101 1.00 90.88 91 THR A N 1
ATOM 688 C CA . THR A 1 91 ? 7.643 -2.388 -19.927 1.00 90.88 91 THR A CA 1
ATOM 689 C C . THR A 1 91 ? 6.666 -1.538 -19.108 1.00 90.88 91 THR A C 1
ATOM 691 O O . THR A 1 91 ? 6.215 -1.920 -18.029 1.00 90.88 91 THR A O 1
ATOM 694 N N . ALA A 1 92 ? 6.274 -0.372 -19.629 1.00 88.69 92 ALA A N 1
ATOM 695 C CA . ALA A 1 92 ? 5.288 0.480 -18.960 1.00 88.69 92 ALA A CA 1
ATOM 696 C C . ALA A 1 92 ? 3.942 -0.237 -18.725 1.00 88.69 92 ALA A C 1
ATOM 698 O O . ALA A 1 92 ? 3.349 -0.093 -17.657 1.00 88.69 92 ALA A O 1
ATOM 699 N N . THR A 1 93 ? 3.482 -1.042 -19.687 1.00 91.44 93 THR A N 1
ATOM 700 C CA . THR A 1 93 ? 2.233 -1.810 -19.573 1.00 91.44 93 THR A CA 1
ATOM 701 C C . THR A 1 93 ? 2.321 -2.868 -18.479 1.00 91.44 93 THR A C 1
ATOM 703 O O . THR A 1 93 ? 1.421 -2.971 -17.646 1.00 91.44 93 THR A O 1
ATOM 706 N N . GLU A 1 94 ? 3.423 -3.615 -18.433 1.00 92.69 94 GLU A N 1
ATOM 707 C CA . GLU A 1 94 ? 3.674 -4.609 -17.387 1.00 92.69 94 GLU A CA 1
ATOM 708 C C . GLU A 1 94 ? 3.764 -3.951 -16.008 1.00 92.69 94 GLU A C 1
ATOM 710 O O . GLU A 1 94 ? 3.181 -4.450 -15.049 1.00 92.69 94 GLU A O 1
ATOM 715 N N . LEU A 1 95 ? 4.407 -2.784 -15.906 1.00 89.94 95 LEU A N 1
ATOM 716 C CA . LEU A 1 95 ? 4.472 -2.022 -14.660 1.00 89.94 95 LEU A CA 1
ATOM 717 C C . LEU A 1 95 ? 3.078 -1.596 -14.177 1.00 89.94 95 LEU A C 1
ATOM 719 O O . LEU A 1 95 ? 2.792 -1.676 -12.980 1.00 89.94 95 LEU A O 1
ATOM 723 N N . VAL A 1 96 ? 2.197 -1.162 -15.083 1.00 91.19 96 VAL A N 1
ATOM 724 C CA . VAL A 1 96 ? 0.798 -0.845 -14.749 1.00 91.19 96 VAL A CA 1
ATOM 725 C C . VAL A 1 96 ? 0.064 -2.097 -14.270 1.00 91.19 96 VAL A C 1
ATOM 727 O O . VAL A 1 96 ? -0.584 -2.047 -13.226 1.00 91.19 96 VAL A O 1
ATOM 730 N N . MET A 1 97 ? 0.209 -3.230 -14.964 1.00 94.00 97 MET A N 1
ATOM 731 C CA . MET A 1 97 ? -0.401 -4.499 -14.550 1.00 94.00 97 MET A CA 1
ATOM 732 C C . MET A 1 97 ? 0.066 -4.942 -13.161 1.00 94.00 97 MET A C 1
ATOM 734 O O . MET A 1 97 ? -0.763 -5.278 -12.317 1.00 94.00 97 MET A O 1
ATOM 738 N N . ILE A 1 98 ? 1.371 -4.881 -12.889 1.00 93.94 98 I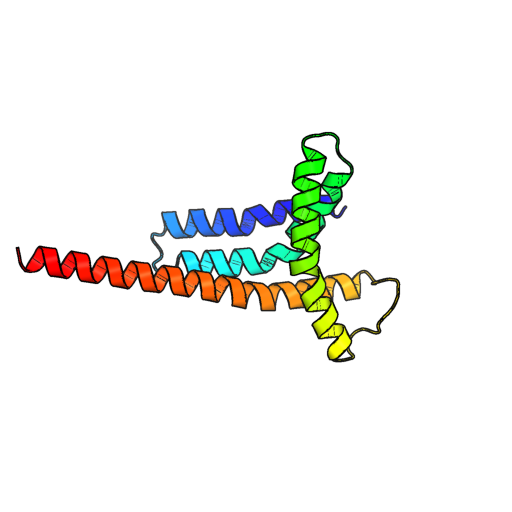LE A N 1
ATOM 739 C CA . ILE A 1 98 ? 1.947 -5.207 -11.578 1.00 93.94 98 ILE A CA 1
ATOM 740 C C . ILE A 1 98 ? 1.322 -4.333 -10.488 1.00 93.94 98 ILE A C 1
ATOM 742 O O . ILE A 1 98 ? 0.905 -4.846 -9.450 1.00 93.94 98 ILE A O 1
ATOM 746 N N . ASN A 1 99 ? 1.204 -3.023 -10.724 1.00 93.31 99 ASN A N 1
ATOM 747 C CA . ASN A 1 99 ? 0.601 -2.109 -9.755 1.00 93.31 99 ASN A CA 1
ATOM 748 C C . ASN A 1 99 ? -0.897 -2.370 -9.543 1.00 93.31 99 ASN A C 1
ATOM 750 O O . ASN A 1 99 ? -1.354 -2.255 -8.410 1.00 93.31 99 ASN A O 1
ATOM 754 N N . LEU A 1 100 ? -1.649 -2.765 -10.574 1.00 95.00 100 LEU A N 1
ATOM 755 C CA . LEU A 1 100 ? -3.057 -3.151 -10.428 1.00 95.00 100 LEU A CA 1
ATOM 756 C C . LEU A 1 100 ? -3.216 -4.415 -9.578 1.00 95.00 100 LEU A C 1
ATOM 758 O O . LEU A 1 100 ? -4.059 -4.451 -8.683 1.00 95.00 100 LEU A O 1
ATOM 762 N N . VAL A 1 101 ? -2.382 -5.432 -9.810 1.00 96.56 101 VAL A N 1
ATOM 763 C CA . VAL A 1 101 ? -2.392 -6.655 -8.992 1.00 96.56 101 VAL A CA 1
ATOM 764 C C . VAL A 1 101 ? -2.026 -6.335 -7.545 1.00 96.56 101 VAL A C 1
ATOM 766 O O . VAL A 1 101 ? -2.730 -6.753 -6.627 1.00 96.56 101 VAL A O 1
ATOM 769 N N . ASN A 1 102 ? -0.977 -5.539 -7.332 1.00 96.44 102 ASN A N 1
ATOM 770 C CA . ASN A 1 102 ? -0.594 -5.085 -5.997 1.00 96.44 102 ASN A CA 1
ATOM 771 C C . ASN A 1 102 ? -1.726 -4.311 -5.315 1.00 96.44 102 ASN A C 1
ATOM 773 O O . ASN A 1 102 ? -2.003 -4.564 -4.148 1.00 96.44 102 ASN A O 1
ATOM 777 N N . ALA A 1 103 ? -2.409 -3.417 -6.031 1.00 96.50 103 ALA A N 1
ATOM 778 C CA . ALA A 1 103 ? -3.524 -2.654 -5.487 1.00 96.50 103 ALA A CA 1
ATOM 779 C C . ALA A 1 103 ? -4.629 -3.580 -4.956 1.00 96.50 103 ALA A C 1
ATOM 781 O O . ALA A 1 103 ? -5.071 -3.415 -3.825 1.00 96.50 103 ALA A O 1
ATOM 782 N N . VAL A 1 104 ? -5.013 -4.611 -5.716 1.00 97.31 104 VAL A N 1
ATOM 783 C CA . VAL A 1 104 ? -6.016 -5.597 -5.274 1.00 97.31 104 VAL A CA 1
ATOM 784 C C . VAL A 1 104 ? -5.532 -6.381 -4.051 1.00 97.31 104 VAL A C 1
ATOM 786 O O . VAL A 1 104 ? -6.244 -6.455 -3.046 1.00 97.31 104 VAL A O 1
ATOM 789 N N . LEU A 1 105 ? -4.319 -6.938 -4.107 1.00 97.06 105 LEU A N 1
ATOM 790 C CA . LEU A 1 105 ? -3.764 -7.758 -3.027 1.00 97.06 105 LEU A CA 1
ATOM 791 C C . LEU A 1 105 ? -3.613 -6.962 -1.729 1.00 97.06 105 LEU A C 1
ATOM 793 O O . LEU A 1 105 ? -4.047 -7.404 -0.667 1.00 97.06 105 LEU A O 1
ATOM 797 N N . PHE A 1 106 ? -3.033 -5.766 -1.801 1.00 97.56 106 PHE A N 1
ATOM 798 C CA . PHE A 1 106 ? -2.810 -4.950 -0.618 1.00 97.56 106 PHE A CA 1
ATOM 799 C C . PHE A 1 106 ? -4.084 -4.281 -0.119 1.00 97.56 106 PHE A C 1
ATOM 801 O O . PHE A 1 106 ? -4.225 -4.154 1.096 1.00 97.56 106 PHE A O 1
ATOM 808 N N . SER A 1 107 ? -5.040 -3.908 -0.979 1.00 97.94 107 SER A N 1
ATOM 809 C CA . SER A 1 107 ? -6.368 -3.476 -0.514 1.00 97.94 107 SER A CA 1
ATOM 810 C C . SER A 1 107 ? -7.050 -4.572 0.294 1.00 97.94 107 SER A C 1
ATOM 812 O O . SER A 1 107 ? -7.651 -4.270 1.322 1.00 97.94 107 SER A O 1
ATOM 814 N N . TYR A 1 108 ? -6.915 -5.836 -0.115 1.00 97.88 108 TYR A N 1
ATOM 815 C CA . TYR A 1 108 ? -7.414 -6.965 0.663 1.00 97.88 108 TYR A CA 1
ATOM 816 C C . TYR A 1 108 ? -6.663 -7.116 1.995 1.00 97.88 108 TYR A C 1
ATOM 818 O O . TYR A 1 108 ? -7.291 -7.092 3.051 1.00 97.88 108 TYR A O 1
ATOM 826 N N . CYS A 1 109 ? -5.327 -7.186 1.980 1.00 97.06 109 CYS A N 1
ATOM 827 C CA . CYS A 1 109 ? -4.516 -7.347 3.194 1.00 97.06 109 CYS A CA 1
ATOM 828 C C . CYS A 1 109 ? -4.741 -6.222 4.216 1.00 97.06 109 CYS A C 1
ATOM 830 O O . CYS A 1 109 ? -5.057 -6.484 5.377 1.00 97.06 109 CYS A O 1
ATOM 832 N N . TYR A 1 110 ? -4.612 -4.963 3.794 1.00 97.75 11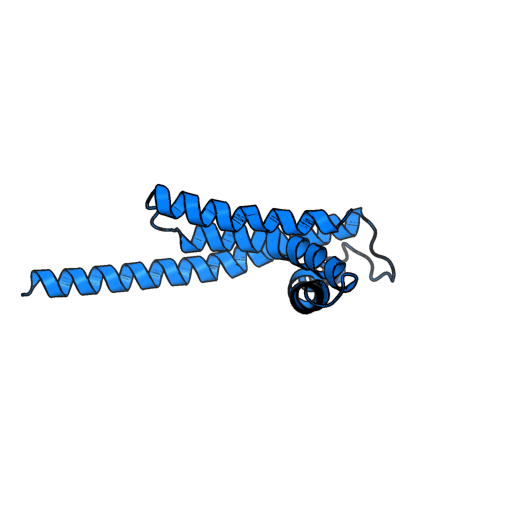0 TYR A N 1
ATOM 833 C CA . TYR A 1 110 ? -4.814 -3.819 4.681 1.00 97.75 110 TYR A CA 1
ATOM 834 C C . TYR A 1 110 ? -6.286 -3.614 5.038 1.00 97.75 110 TYR A C 1
ATOM 836 O O . TYR A 1 110 ? -6.577 -3.184 6.152 1.00 97.75 110 TYR A O 1
ATOM 844 N N . GLY A 1 111 ? -7.217 -3.965 4.147 1.00 98.19 111 GLY A N 1
ATOM 845 C CA . GLY A 1 111 ? -8.646 -3.991 4.447 1.00 98.19 111 GLY A CA 1
ATOM 846 C C . GLY A 1 111 ? -8.983 -4.977 5.566 1.00 98.19 111 GLY A C 1
ATOM 847 O O . GLY A 1 111 ? -9.681 -4.604 6.503 1.00 98.19 111 GLY A O 1
ATOM 848 N N . MET A 1 112 ? -8.429 -6.193 5.538 1.00 98.25 112 MET A N 1
ATOM 849 C CA . MET A 1 112 ? -8.595 -7.175 6.619 1.00 98.25 112 MET A CA 1
ATOM 850 C C . MET A 1 112 ? -8.023 -6.682 7.950 1.00 98.25 112 MET A C 1
ATOM 852 O O . MET A 1 112 ? -8.667 -6.845 8.985 1.00 98.25 112 MET A O 1
ATOM 856 N N . ILE A 1 113 ? -6.841 -6.054 7.933 1.00 97.94 113 ILE A N 1
ATOM 857 C CA . ILE A 1 113 ? -6.258 -5.437 9.135 1.00 97.94 113 ILE A CA 1
ATOM 858 C C . ILE A 1 113 ? -7.203 -4.358 9.675 1.00 97.94 113 ILE A C 1
ATOM 860 O O . ILE A 1 113 ? -7.517 -4.350 10.862 1.00 97.94 113 ILE A O 1
ATOM 864 N N . GLY A 1 114 ? -7.702 -3.484 8.799 1.00 97.56 114 GLY A N 1
ATOM 865 C CA . GLY A 1 114 ? -8.660 -2.446 9.161 1.00 97.56 114 GLY A CA 1
ATOM 866 C C . GLY A 1 114 ? -9.953 -3.009 9.750 1.00 97.56 114 GLY A C 1
ATOM 867 O O . GLY A 1 114 ? -10.402 -2.552 10.795 1.00 97.56 114 GLY A O 1
ATOM 868 N N . TYR A 1 115 ? -10.506 -4.053 9.135 1.00 97.94 115 TYR A N 1
ATOM 869 C CA . TYR A 1 115 ? -11.689 -4.752 9.631 1.00 97.94 115 TYR A CA 1
ATOM 870 C C . TYR A 1 115 ? -11.471 -5.355 11.023 1.00 97.94 115 TYR A C 1
ATOM 872 O O . TYR A 1 115 ? -12.336 -5.235 11.886 1.00 97.94 115 TYR A O 1
ATOM 880 N N . ALA A 1 116 ? -10.313 -5.975 11.267 1.00 97.44 116 ALA A N 1
ATOM 881 C CA . ALA A 1 116 ? -9.991 -6.536 12.575 1.00 97.44 116 ALA A CA 1
ATOM 882 C C . ALA A 1 116 ? -9.915 -5.453 13.666 1.00 97.44 116 ALA A C 1
ATOM 884 O O . ALA A 1 116 ? -10.364 -5.688 14.788 1.00 97.44 116 ALA A O 1
ATOM 885 N N . ILE A 1 117 ? -9.389 -4.267 13.333 1.00 96.56 117 ILE A N 1
ATOM 886 C CA . ILE A 1 117 ? -9.373 -3.110 14.239 1.00 96.56 117 ILE A CA 1
ATOM 887 C C . ILE A 1 117 ? -10.801 -2.624 14.506 1.00 96.56 117 ILE A C 1
ATOM 889 O O . ILE A 1 117 ? -11.162 -2.456 15.668 1.00 96.56 117 ILE A O 1
ATOM 893 N N . ASP A 1 118 ? -11.616 -2.431 13.462 1.00 96.12 118 ASP A N 1
ATOM 894 C CA . ASP A 1 118 ? -13.015 -2.006 13.611 1.00 96.12 118 ASP A CA 1
ATOM 895 C C . ASP A 1 118 ? -13.793 -2.978 14.518 1.00 96.12 118 ASP A C 1
ATOM 897 O O . ASP A 1 118 ? -14.463 -2.538 15.450 1.00 96.12 118 ASP A O 1
ATOM 901 N N . ARG A 1 119 ? -13.641 -4.295 14.308 1.00 95.56 119 ARG A N 1
ATOM 902 C CA . ARG A 1 119 ? -14.309 -5.327 15.118 1.00 95.56 119 ARG A CA 1
ATOM 903 C C . ARG A 1 119 ? -13.901 -5.262 16.589 1.00 95.56 119 ARG A C 1
ATOM 905 O O . ARG A 1 119 ? -14.761 -5.285 17.460 1.00 95.56 119 ARG A O 1
ATOM 912 N N . LYS A 1 120 ? -12.599 -5.150 16.867 1.00 94.62 120 LYS A N 1
ATOM 913 C CA . LYS A 1 120 ? -12.093 -5.081 18.243 1.00 94.62 120 LYS A CA 1
ATOM 914 C C . LYS A 1 120 ? -12.619 -3.847 18.986 1.00 94.62 120 LYS A C 1
ATOM 916 O O . LYS A 1 120 ? -12.977 -3.935 20.153 1.00 94.62 120 LYS A O 1
ATOM 921 N N . LEU A 1 121 ? -12.694 -2.704 18.304 1.00 92.00 121 LEU A N 1
ATOM 922 C CA . LEU A 1 121 ? -13.214 -1.469 18.897 1.00 92.00 121 LEU A CA 1
ATOM 923 C C . LEU A 1 121 ? -14.723 -1.543 19.189 1.00 92.00 121 LEU A C 1
ATOM 925 O O . LEU A 1 121 ? -15.180 -0.939 20.157 1.00 92.00 121 LEU A O 1
ATOM 929 N N . GLU A 1 122 ? -15.490 -2.272 18.375 1.00 91.56 122 GLU A N 1
ATOM 930 C CA . GLU A 1 122 ? -16.927 -2.506 18.595 1.00 91.56 122 GLU A CA 1
ATOM 931 C C . GLU A 1 122 ? -17.180 -3.443 19.796 1.00 91.56 122 GLU A C 1
ATOM 933 O O . GLU A 1 122 ? -18.088 -3.207 20.600 1.00 91.56 122 GLU A O 1
ATOM 938 N N . GLU A 1 123 ? -16.336 -4.463 19.976 1.00 89.31 123 GLU A N 1
ATOM 939 C CA . GLU A 1 123 ? -16.356 -5.344 21.156 1.00 89.31 123 GLU A CA 1
ATOM 940 C C . GLU A 1 123 ? -16.086 -4.548 22.450 1.00 89.31 123 GLU A C 1
ATOM 942 O O . GLU A 1 123 ? -16.888 -4.601 23.385 1.00 89.31 123 GLU A O 1
ATOM 947 N N . GLU A 1 124 ? -15.027 -3.727 22.472 1.00 85.88 124 GLU A N 1
ATOM 948 C CA . GLU A 1 124 ? -14.655 -2.891 23.628 1.00 85.88 124 GLU A CA 1
ATOM 949 C C . GLU A 1 124 ? -15.747 -1.866 23.995 1.00 85.88 124 GLU A C 1
ATOM 951 O O . GLU A 1 124 ? -15.995 -1.596 25.178 1.00 85.88 124 GLU A O 1
ATOM 956 N N . SER A 1 125 ? -16.441 -1.297 23.000 1.00 80.88 125 SER A N 1
ATOM 957 C CA . SER A 1 125 ? -17.538 -0.358 23.264 1.00 80.88 125 SER A CA 1
ATOM 958 C C . SER A 1 125 ? -18.741 -1.032 23.922 1.00 80.88 125 SER A C 1
ATOM 960 O O . SER A 1 125 ? -19.338 -0.458 24.832 1.00 80.88 125 SER A O 1
ATOM 962 N N . THR A 1 126 ? -19.055 -2.261 23.508 1.00 77.94 126 THR A N 1
ATOM 963 C CA . THR A 1 126 ? -20.206 -3.023 24.015 1.00 77.94 126 THR A CA 1
ATOM 964 C C . THR A 1 126 ? -19.975 -3.483 25.456 1.00 77.94 126 THR A C 1
ATOM 966 O O . THR A 1 126 ? -20.865 -3.382 26.300 1.00 77.94 126 THR A O 1
ATOM 969 N N . GLU A 1 127 ? -18.759 -3.933 25.775 1.00 71.12 127 GLU A N 1
ATOM 970 C CA . GLU A 1 127 ? -18.372 -4.318 27.138 1.00 71.12 127 GLU A CA 1
ATOM 971 C C . GLU A 1 127 ? -18.441 -3.122 28.103 1.00 71.12 127 GLU A C 1
ATOM 973 O O . GLU A 1 127 ? -19.004 -3.218 29.196 1.00 71.12 127 GLU A O 1
ATOM 978 N N . THR A 1 128 ? -17.956 -1.956 27.665 1.00 71.00 128 THR A N 1
ATOM 979 C CA . THR A 1 128 ? -18.016 -0.715 28.453 1.00 71.00 128 THR A CA 1
ATOM 980 C C . THR A 1 128 ? -19.457 -0.263 28.713 1.00 71.00 128 THR A C 1
ATOM 982 O O . THR A 1 128 ? -19.766 0.241 29.796 1.00 71.00 128 THR A O 1
ATOM 985 N N . GLU A 1 129 ? -20.352 -0.430 27.738 1.00 65.56 129 GLU A N 1
ATOM 986 C CA . GLU A 1 129 ? -21.773 -0.105 27.885 1.00 65.56 129 GLU A CA 1
ATOM 987 C C . GLU A 1 129 ? -22.468 -1.052 28.874 1.00 65.56 129 GLU A C 1
ATOM 989 O O . GLU A 1 129 ? -23.170 -0.582 29.769 1.00 65.56 129 GLU A O 1
ATOM 994 N N . HIS A 1 130 ? -22.187 -2.358 28.816 1.00 59.69 130 HIS A N 1
ATOM 995 C CA . HIS A 1 130 ? -22.710 -3.325 29.788 1.00 59.69 130 HIS A CA 1
ATOM 996 C C . HIS A 1 130 ? -22.285 -3.023 31.230 1.00 59.69 130 HIS A C 1
ATOM 998 O O . HIS A 1 130 ? -23.122 -3.079 32.130 1.00 59.69 130 HIS A O 1
ATOM 1004 N N . VAL A 1 131 ? -21.023 -2.647 31.466 1.00 66.12 131 VAL A N 1
ATOM 1005 C CA . VAL A 1 131 ? -20.546 -2.270 32.811 1.00 66.12 131 VAL A CA 1
ATOM 1006 C C . VAL A 1 131 ? -21.278 -1.033 33.343 1.00 66.12 131 VAL A C 1
ATOM 1008 O O . VAL A 1 131 ? -21.592 -0.975 34.528 1.00 66.12 131 VAL A O 1
ATOM 1011 N N . ARG A 1 132 ? -21.598 -0.057 32.484 1.00 63.81 132 ARG A N 1
ATOM 1012 C CA . ARG A 1 132 ? -22.336 1.154 32.887 1.00 63.81 132 ARG A CA 1
ATOM 1013 C C . ARG A 1 132 ? -23.814 0.920 33.184 1.00 63.81 132 ARG A C 1
ATOM 1015 O O . ARG A 1 132 ? -24.387 1.722 33.901 1.00 63.81 132 ARG A O 1
ATOM 1022 N N . VAL A 1 133 ? -24.433 -0.116 32.621 1.00 66.38 133 VAL A N 1
ATOM 1023 C CA . VAL A 1 133 ? -25.846 -0.450 32.891 1.00 66.38 133 VAL A CA 1
ATOM 1024 C C . VAL A 1 133 ? -26.004 -1.227 34.206 1.00 66.38 133 VAL A C 1
ATOM 1026 O O . VAL A 1 133 ? -27.087 -1.240 34.785 1.00 66.38 133 VAL A O 1
ATOM 1029 N N . ILE A 1 134 ? -24.940 -1.879 34.682 1.00 63.78 134 ILE A N 1
ATOM 1030 C CA . ILE A 1 134 ? -24.951 -2.690 35.911 1.00 63.78 134 ILE A CA 1
ATOM 1031 C C . ILE A 1 134 ? -24.639 -1.854 37.173 1.00 63.78 134 ILE A C 1
ATOM 1033 O O . ILE A 1 134 ? -24.978 -2.284 38.276 1.00 63.78 134 ILE A O 1
ATOM 1037 N N . LEU A 1 135 ? -24.015 -0.679 37.025 1.00 57.25 135 LEU A N 1
ATOM 1038 C CA . LEU A 1 135 ? -23.669 0.256 38.111 1.00 57.25 135 LEU A CA 1
ATOM 1039 C C . LEU A 1 135 ? -24.692 1.391 38.236 1.00 57.25 135 LEU A C 1
ATOM 1041 O O . LEU A 1 135 ? -24.960 1.790 39.391 1.00 57.25 135 LEU A O 1
#